Protein AF-G3HMF5-F1 (afdb_monomer_lite)

Organism: Cricetulus griseus (NCBI:txid10029)

Secondary structure (DSSP, 8-state):
------SS-TTS--TT-SSPPSS-EEEE--HHHHHHHTSTT-HHHHHHHHHS-EEEEEETTTEEEEEESSHHHHHHHHHHHHHTTT--HHHHHHHHHHHHT-

Radius of gyration: 15.13 Å; chains: 1; bounding box: 29×34×50 Å

pLDDT: mean 91.6, std 5.1, range [62.62, 97.44]

Foldseek 3Di:
DDDDDDQADPVRHNVPGDDDDPDKDKDFADLVLLCLCPPPPRCLVVLLVVLFDKDWDRDSVRMIIIDGPDPVSRVVVVVLSRCVVPDDPVRNVVVSVVSNVD

Structure (mmCIF, N/CA/C/O backbone):
data_AF-G3HMF5-F1
#
_entry.id   AF-G3HMF5-F1
#
loop_
_atom_site.group_PDB
_atom_site.id
_atom_site.type_symbol
_atom_site.label_atom_id
_atom_site.label_alt_id
_atom_site.label_comp_id
_atom_site.label_asym_id
_atom_site.label_entity_id
_atom_site.label_seq_id
_atom_site.pdbx_PDB_ins_code
_atom_site.Cartn_x
_atom_site.Cartn_y
_atom_site.Cartn_z
_atom_site.occupancy
_atom_site.B_iso_or_equiv
_atom_site.auth_seq_id
_atom_site.auth_comp_id
_atom_site.auth_asym_id
_atom_site.auth_atom_id
_atom_site.pdbx_PDB_model_num
ATOM 1 N N . MET A 1 1 ? 9.410 2.464 -30.080 1.00 86.62 1 MET A N 1
ATOM 2 C CA . MET A 1 1 ? 9.046 1.135 -29.555 1.00 86.62 1 MET A CA 1
ATOM 3 C C . MET A 1 1 ? 8.075 1.365 -28.414 1.00 86.62 1 MET A C 1
ATOM 5 O O . MET A 1 1 ? 8.388 2.185 -27.558 1.00 86.62 1 MET A O 1
ATOM 9 N N . GLU A 1 2 ? 6.894 0.755 -28.458 1.00 96.19 2 GLU A N 1
ATOM 10 C CA . GLU A 1 2 ? 5.893 0.868 -27.388 1.00 96.19 2 GLU A CA 1
ATOM 11 C C . GLU A 1 2 ? 6.236 -0.109 -26.249 1.00 96.19 2 GLU A C 1
ATOM 13 O O . GLU A 1 2 ? 6.762 -1.187 -26.531 1.00 96.19 2 GLU A O 1
ATOM 18 N N . PRO A 1 3 ? 6.030 0.262 -24.971 1.00 96.12 3 PRO A N 1
ATOM 19 C CA . PRO A 1 3 ? 6.371 -0.607 -23.852 1.00 96.12 3 PRO A CA 1
ATOM 20 C C . PRO A 1 3 ? 5.349 -1.738 -23.689 1.00 96.12 3 PRO A C 1
ATOM 22 O O . PRO A 1 3 ? 4.143 -1.501 -23.667 1.00 96.12 3 PRO A O 1
ATOM 25 N N . GLU A 1 4 ? 5.847 -2.954 -23.479 1.00 95.81 4 GLU A N 1
ATOM 26 C CA . GLU A 1 4 ? 5.051 -4.133 -23.134 1.00 95.81 4 GLU A CA 1
ATOM 27 C C . GLU A 1 4 ? 5.251 -4.486 -21.653 1.00 95.81 4 GLU A C 1
ATOM 29 O O . GLU A 1 4 ? 6.328 -4.274 -21.090 1.00 95.81 4 GLU A O 1
ATOM 34 N N . MET A 1 5 ? 4.214 -5.015 -20.999 1.00 94.50 5 MET A N 1
ATOM 35 C CA . MET A 1 5 ? 4.265 -5.442 -19.596 1.00 94.50 5 MET A CA 1
ATOM 36 C C . MET A 1 5 ? 3.737 -6.866 -19.451 1.00 94.50 5 MET A C 1
ATOM 38 O O . MET A 1 5 ? 2.816 -7.272 -20.157 1.00 94.50 5 MET A O 1
ATOM 42 N N . VAL A 1 6 ? 4.288 -7.604 -18.489 1.00 96.62 6 VAL A N 1
ATOM 43 C CA . VAL A 1 6 ? 3.887 -8.975 -18.154 1.00 96.62 6 VAL A CA 1
ATOM 44 C C . VAL A 1 6 ? 3.690 -9.117 -16.644 1.00 96.62 6 VAL A C 1
ATOM 46 O O . VAL A 1 6 ? 4.247 -8.345 -15.868 1.00 96.62 6 VAL A O 1
ATOM 49 N N . CYS A 1 7 ? 2.893 -10.102 -16.223 1.00 96.81 7 CYS A N 1
ATOM 50 C CA . CYS A 1 7 ? 2.629 -10.417 -14.809 1.00 96.81 7 CYS A CA 1
ATOM 51 C C . CYS A 1 7 ? 3.329 -11.715 -14.365 1.00 96.81 7 CYS A C 1
ATOM 53 O O . CYS A 1 7 ? 2.754 -12.516 -13.630 1.00 96.81 7 CYS A O 1
ATOM 55 N N . ILE A 1 8 ? 4.544 -11.949 -14.861 1.00 96.94 8 ILE A N 1
ATOM 56 C CA . ILE A 1 8 ? 5.390 -13.099 -14.523 1.00 96.94 8 ILE A CA 1
ATOM 57 C C . ILE A 1 8 ? 6.847 -12.648 -14.415 1.00 96.94 8 ILE A C 1
ATOM 59 O O . ILE A 1 8 ? 7.258 -11.693 -15.073 1.00 96.94 8 ILE A O 1
ATOM 63 N N . ASP A 1 9 ? 7.617 -13.322 -13.570 1.00 95.12 9 ASP A N 1
ATOM 64 C CA . ASP A 1 9 ? 9.056 -13.137 -13.457 1.00 95.12 9 ASP A CA 1
ATOM 65 C C . ASP A 1 9 ? 9.805 -13.881 -14.579 1.00 95.12 9 ASP A C 1
ATOM 67 O O . ASP A 1 9 ? 9.224 -14.617 -15.383 1.00 95.12 9 ASP A O 1
ATOM 71 N N . SER A 1 10 ? 11.127 -13.722 -14.619 1.00 95.06 10 SER A N 1
ATOM 72 C CA . SER A 1 10 ? 11.991 -14.427 -15.574 1.00 95.06 10 SER A CA 1
ATOM 73 C C . SER A 1 10 ? 12.046 -15.945 -15.360 1.00 95.06 10 SER A C 1
ATOM 75 O O . SER A 1 10 ? 12.470 -16.667 -16.260 1.00 95.06 10 SER A O 1
ATOM 77 N N . CYS A 1 11 ? 11.604 -16.444 -14.201 1.00 95.94 11 CYS A N 1
ATOM 78 C CA . CYS A 1 11 ? 11.472 -17.869 -13.907 1.00 95.94 11 CYS A CA 1
ATOM 79 C C . CYS A 1 11 ? 10.105 -18.440 -14.341 1.00 95.94 11 CYS A C 1
ATOM 81 O O . CYS A 1 11 ? 9.843 -19.622 -14.110 1.00 95.94 11 CYS A O 1
ATOM 83 N N . GLY A 1 12 ? 9.225 -17.624 -14.936 1.00 94.12 12 GLY A N 1
ATOM 84 C CA . GLY A 1 12 ? 7.881 -18.018 -15.363 1.00 94.12 12 GLY A CA 1
ATOM 85 C C . GLY A 1 12 ? 6.851 -18.105 -14.230 1.00 94.12 12 GLY A C 1
ATOM 86 O O . GLY A 1 12 ? 5.812 -18.741 -14.401 1.00 94.12 12 GLY A O 1
ATOM 87 N N . ARG A 1 13 ? 7.116 -17.503 -13.065 1.00 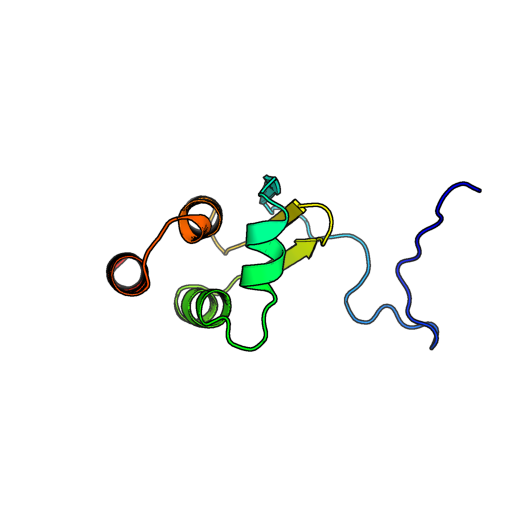96.00 13 ARG A N 1
ATOM 88 C CA . ARG A 1 13 ? 6.229 -17.483 -11.890 1.00 96.00 13 ARG A CA 1
ATOM 89 C C . ARG A 1 13 ? 5.647 -16.092 -11.664 1.00 96.00 13 ARG A C 1
ATOM 91 O O . ARG A 1 13 ? 6.311 -15.087 -11.874 1.00 96.00 13 ARG A O 1
ATOM 98 N N . ALA A 1 14 ? 4.415 -16.013 -11.164 1.00 94.00 14 ALA A N 1
ATOM 99 C CA . ALA A 1 14 ? 3.750 -14.729 -10.932 1.00 94.00 14 ALA A CA 1
ATOM 100 C C . ALA A 1 14 ? 4.356 -13.909 -9.769 1.00 94.00 14 ALA A C 1
ATOM 102 O O . ALA A 1 14 ? 4.328 -12.689 -9.822 1.00 94.00 14 ALA A O 1
ATOM 103 N N . ASN A 1 15 ? 4.901 -14.546 -8.720 1.00 93.12 15 ASN A N 1
ATOM 104 C CA . ASN A 1 15 ? 5.532 -13.895 -7.551 1.00 93.12 15 ASN A CA 1
ATOM 105 C C . ASN A 1 15 ? 4.786 -12.655 -7.004 1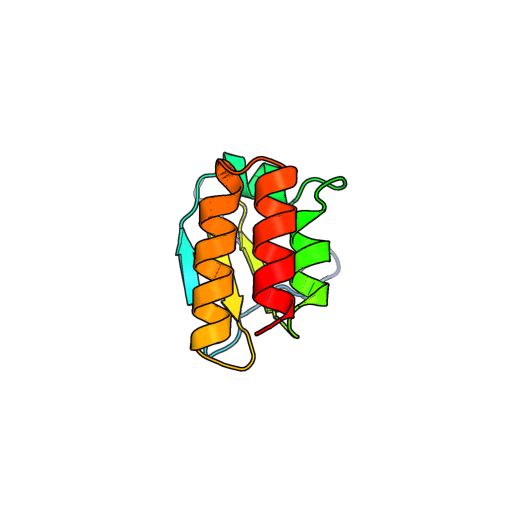.00 93.12 15 ASN A C 1
ATOM 107 O O . ASN A 1 15 ? 5.392 -11.622 -6.729 1.00 93.12 15 ASN A O 1
ATOM 111 N N . GLY A 1 16 ? 3.463 -12.749 -6.852 1.00 91.50 16 GLY A N 1
ATOM 112 C CA . GLY A 1 16 ? 2.631 -11.651 -6.342 1.00 91.50 16 GLY A CA 1
ATOM 113 C C . GLY A 1 16 ? 2.148 -10.652 -7.401 1.00 91.50 16 GLY A C 1
ATOM 114 O O . GLY A 1 16 ? 1.393 -9.743 -7.068 1.00 91.50 16 GLY A O 1
ATOM 115 N N . MET A 1 17 ? 2.525 -10.822 -8.669 1.00 95.06 17 MET A N 1
ATOM 116 C CA . MET A 1 17 ? 1.939 -10.103 -9.804 1.00 95.06 17 MET A CA 1
ATOM 117 C C . MET A 1 17 ? 0.648 -10.781 -10.277 1.00 95.06 17 MET A C 1
ATOM 119 O O . MET A 1 17 ? 0.450 -11.981 -10.089 1.00 95.06 17 MET A O 1
ATOM 123 N N . GLY A 1 18 ? -0.225 -10.016 -10.930 1.00 94.62 18 GLY A N 1
ATOM 124 C CA . GLY A 1 18 ? -1.484 -10.512 -11.476 1.00 94.62 18 GLY A CA 1
ATOM 125 C C . GLY A 1 18 ? -2.600 -9.482 -11.372 1.00 94.62 18 GLY A C 1
ATOM 126 O O . GLY A 1 18 ? -2.359 -8.282 -11.236 1.00 94.62 18 GLY A O 1
ATOM 127 N N . VAL A 1 19 ? -3.837 -9.966 -11.442 1.00 95.12 19 VAL A N 1
ATOM 128 C CA . VAL A 1 19 ? -5.022 -9.129 -11.237 1.00 95.12 19 VAL A CA 1
ATOM 129 C C . VAL A 1 19 ? -5.093 -8.730 -9.764 1.00 95.12 19 VAL A C 1
ATOM 131 O O . VAL A 1 19 ? -5.060 -9.584 -8.880 1.00 95.12 19 VAL A O 1
ATOM 134 N N . ILE A 1 20 ? -5.185 -7.426 -9.508 1.00 93.56 20 ILE A N 1
ATOM 135 C CA . ILE A 1 20 ? -5.349 -6.883 -8.157 1.00 93.56 20 ILE A CA 1
ATOM 136 C C . ILE A 1 20 ? -6.738 -7.273 -7.623 1.00 93.56 20 ILE A C 1
ATOM 138 O O . ILE A 1 20 ? -7.704 -7.337 -8.385 1.00 93.56 20 ILE A O 1
ATOM 142 N N . GLY A 1 21 ? -6.829 -7.557 -6.320 1.00 85.75 21 GLY A N 1
ATOM 143 C CA . GLY A 1 21 ? -8.047 -8.045 -5.672 1.00 85.75 21 GLY A CA 1
ATOM 144 C C . GLY A 1 21 ? -9.271 -7.129 -5.823 1.00 85.75 21 GLY A C 1
ATOM 145 O O . GLY A 1 21 ? -9.170 -5.937 -6.111 1.00 85.75 21 GLY A O 1
ATOM 146 N N . GLN A 1 22 ? -10.452 -7.706 -5.590 1.00 88.19 22 GLN A N 1
ATOM 147 C CA . GLN A 1 22 ? -11.728 -6.980 -5.564 1.00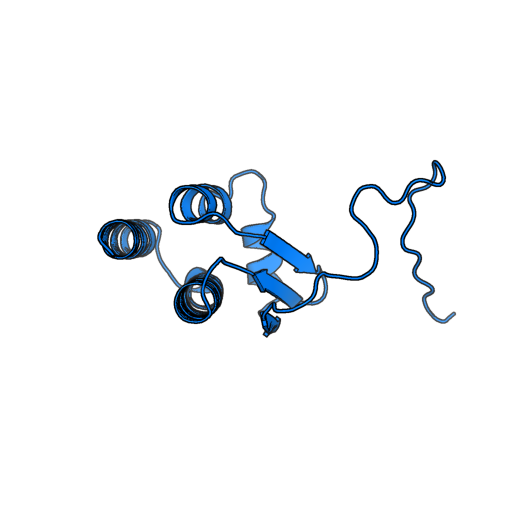 88.19 22 GLN A CA 1
ATOM 148 C C . GLN A 1 22 ? -11.872 -6.160 -4.269 1.00 88.19 22 GLN A C 1
ATOM 150 O O . GLN A 1 22 ? -11.232 -6.469 -3.259 1.00 88.19 22 GLN A O 1
ATOM 155 N N . ASP A 1 23 ? -12.739 -5.145 -4.290 1.00 88.88 23 ASP A N 1
ATOM 156 C CA . ASP A 1 23 ? -13.136 -4.340 -3.121 1.00 88.88 23 ASP A CA 1
ATOM 157 C C . ASP A 1 23 ? -11.997 -3.585 -2.413 1.00 88.88 23 ASP A C 1
ATOM 159 O O . ASP A 1 23 ? -11.943 -3.524 -1.185 1.00 88.88 23 ASP A O 1
ATOM 163 N N . GLY A 1 24 ? -11.077 -3.000 -3.183 1.00 93.31 24 GLY A N 1
ATOM 164 C CA . GLY A 1 24 ? -10.072 -2.065 -2.668 1.00 93.31 24 GLY A CA 1
ATOM 165 C C . GLY A 1 24 ? -10.189 -0.674 -3.286 1.00 93.31 24 GLY A C 1
ATOM 166 O O . GLY A 1 24 ? -10.897 -0.460 -4.271 1.00 93.31 24 GLY A O 1
ATOM 167 N N . LEU A 1 25 ? -9.471 0.279 -2.705 1.00 97.00 25 LEU A N 1
ATOM 168 C CA . LEU A 1 25 ? -9.428 1.668 -3.141 1.00 97.00 25 LEU A CA 1
ATOM 169 C C . LEU A 1 25 ? -8.123 1.941 -3.888 1.00 97.00 25 LEU A C 1
ATOM 171 O O . LEU A 1 25 ? -7.041 1.795 -3.324 1.00 97.00 25 LEU A O 1
ATOM 175 N N . LEU A 1 26 ? -8.231 2.369 -5.147 1.00 97.06 26 LEU A N 1
ATOM 176 C CA . LEU A 1 26 ? -7.106 2.831 -5.960 1.00 97.06 26 LEU A CA 1
ATOM 177 C C . LEU A 1 26 ? -7.081 4.363 -5.984 1.00 97.06 26 LEU A C 1
ATOM 179 O O . LEU A 1 26 ? -8.050 4.985 -6.416 1.00 97.06 26 LEU A O 1
ATOM 183 N N . PHE A 1 27 ? -5.966 4.971 -5.589 1.00 96.88 27 PHE A N 1
ATOM 184 C CA . PHE A 1 27 ? -5.790 6.425 -5.612 1.00 96.88 27 PHE A CA 1
ATOM 185 C C . PHE A 1 27 ? -4.402 6.823 -6.121 1.00 96.88 27 PHE A C 1
ATOM 187 O O . PHE A 1 27 ? -3.490 5.998 -6.243 1.00 96.88 27 PHE A O 1
ATOM 194 N N . LYS A 1 28 ? -4.267 8.098 -6.499 1.00 96.94 28 LYS A N 1
ATOM 195 C CA . LYS A 1 28 ? -3.036 8.665 -7.053 1.00 96.94 28 LYS A CA 1
ATOM 196 C C . LYS A 1 28 ? -2.295 9.453 -5.980 1.00 96.94 28 LYS A C 1
ATOM 198 O O . LYS A 1 28 ? -2.911 10.203 -5.239 1.00 96.94 28 LYS A O 1
ATOM 203 N N . VAL A 1 29 ? -0.975 9.337 -5.981 1.00 96.25 29 VAL A N 1
ATOM 204 C CA . VAL A 1 29 ? -0.057 10.100 -5.132 1.00 96.25 29 VAL A CA 1
ATOM 205 C C . VAL A 1 29 ? 1.108 10.650 -5.954 1.00 96.25 29 VAL A C 1
ATOM 207 O O . VAL A 1 29 ? 1.261 10.343 -7.144 1.00 96.25 29 VAL A O 1
ATOM 210 N N . THR A 1 30 ? 1.960 11.461 -5.331 1.00 96.00 30 THR A N 1
ATOM 211 C CA . THR A 1 30 ? 3.207 11.905 -5.955 1.00 96.00 30 THR A CA 1
ATOM 212 C C . THR A 1 30 ? 4.202 10.746 -6.088 1.00 96.00 30 THR A C 1
ATOM 214 O O . THR A 1 30 ? 4.240 9.806 -5.290 1.00 96.00 30 THR A O 1
ATOM 217 N N . LEU A 1 31 ? 5.067 10.811 -7.106 1.00 96.31 31 LEU A N 1
ATOM 218 C CA . LEU A 1 31 ? 6.134 9.817 -7.281 1.00 96.31 31 LEU A CA 1
ATOM 219 C C . LEU A 1 31 ? 7.170 9.884 -6.148 1.00 96.31 31 LEU A C 1
ATOM 221 O O . LEU A 1 31 ? 7.786 8.871 -5.817 1.00 96.31 31 LEU A O 1
ATOM 225 N N . GLY A 1 32 ? 7.359 11.069 -5.557 1.00 94.81 32 GLY A N 1
ATOM 226 C CA . GLY A 1 32 ? 8.236 11.274 -4.404 1.00 94.81 32 GLY A CA 1
ATOM 227 C C . GLY A 1 32 ? 7.746 10.507 -3.181 1.00 94.81 32 GLY A C 1
ATOM 228 O O . GLY A 1 32 ? 8.533 9.797 -2.554 1.00 94.81 32 GLY A O 1
ATOM 229 N N . LEU A 1 33 ? 6.439 10.561 -2.905 1.00 94.25 33 LEU A N 1
ATOM 230 C CA . LEU A 1 33 ? 5.832 9.803 -1.817 1.00 94.25 33 LEU A CA 1
ATOM 231 C C . LEU A 1 33 ? 6.006 8.289 -2.006 1.00 94.25 33 LEU A C 1
ATOM 233 O O . LEU A 1 33 ? 6.402 7.615 -1.062 1.00 94.25 33 LEU A O 1
ATOM 237 N N . ILE A 1 34 ? 5.813 7.746 -3.213 1.00 96.19 34 ILE A N 1
ATOM 238 C CA . ILE A 1 34 ? 6.016 6.301 -3.448 1.00 96.19 34 ILE A CA 1
ATOM 239 C C . ILE A 1 34 ? 7.458 5.877 -3.192 1.00 96.19 34 ILE A C 1
ATOM 241 O O . ILE A 1 34 ? 7.691 4.875 -2.521 1.00 96.19 34 ILE A O 1
ATOM 245 N N . ARG A 1 35 ? 8.434 6.652 -3.677 1.00 94.56 35 ARG A N 1
ATOM 246 C CA . ARG A 1 35 ? 9.853 6.365 -3.421 1.00 94.56 35 ARG A CA 1
ATOM 247 C C . ARG A 1 35 ? 10.176 6.406 -1.929 1.00 94.56 35 ARG A C 1
ATOM 249 O O . ARG A 1 35 ? 10.921 5.556 -1.461 1.00 94.56 35 ARG A O 1
ATOM 256 N N . LYS A 1 36 ? 9.590 7.354 -1.189 1.00 92.19 36 LYS A N 1
ATOM 257 C CA . LYS A 1 36 ? 9.713 7.450 0.273 1.00 92.19 36 LYS A CA 1
ATOM 258 C C . LYS A 1 36 ? 9.070 6.251 0.976 1.00 92.19 36 LYS A C 1
ATOM 260 O O . LYS A 1 36 ? 9.646 5.737 1.922 1.00 92.19 36 LYS A O 1
ATOM 265 N N . LEU A 1 37 ? 7.898 5.796 0.529 1.00 93.19 37 LEU A N 1
ATOM 266 C CA . LEU A 1 37 ? 7.179 4.654 1.114 1.00 93.19 37 LEU A CA 1
ATOM 267 C C . LEU A 1 37 ? 7.878 3.312 0.863 1.00 93.19 37 LEU A C 1
ATOM 269 O O . LEU A 1 37 ? 7.842 2.444 1.726 1.00 93.19 37 LEU A O 1
ATOM 273 N N . LEU A 1 38 ? 8.516 3.154 -0.298 1.00 93.75 38 LEU A N 1
ATOM 274 C CA . LEU A 1 38 ? 9.262 1.950 -0.675 1.00 93.75 38 LEU A CA 1
ATOM 275 C C . LEU A 1 38 ? 10.733 1.973 -0.231 1.00 93.75 38 LEU A C 1
ATOM 277 O O . LEU A 1 38 ? 11.469 1.029 -0.519 1.00 93.75 38 LEU A O 1
ATOM 281 N N . ALA A 1 39 ? 11.176 3.037 0.443 1.00 92.56 39 ALA A N 1
ATOM 282 C CA . ALA A 1 39 ? 12.520 3.095 0.995 1.00 92.56 39 ALA A CA 1
ATOM 283 C C . ALA A 1 39 ? 12.675 2.045 2.118 1.00 92.56 39 ALA A C 1
ATOM 285 O O . ALA A 1 39 ? 11.748 1.855 2.909 1.00 92.56 39 ALA A O 1
ATOM 286 N N . PRO A 1 40 ? 13.818 1.343 2.205 1.00 90.25 40 PRO A N 1
ATOM 287 C CA . PRO A 1 40 ? 14.006 0.243 3.156 1.00 90.25 40 PRO A CA 1
ATOM 288 C C . PRO A 1 40 ? 13.969 0.691 4.627 1.00 90.25 40 PRO A C 1
ATOM 290 O O . PRO A 1 40 ? 13.655 -0.106 5.505 1.00 90.25 40 PRO A O 1
ATOM 293 N N . ASP A 1 41 ? 14.271 1.959 4.890 1.00 87.25 41 ASP A N 1
ATOM 294 C CA . ASP A 1 41 ? 14.227 2.627 6.192 1.00 87.25 41 ASP A CA 1
ATOM 295 C C . ASP A 1 41 ? 12.860 3.269 6.498 1.00 87.25 41 ASP A C 1
ATOM 297 O O . ASP A 1 41 ? 12.688 3.928 7.524 1.00 87.25 41 ASP A O 1
ATOM 301 N N . CYS A 1 42 ? 11.863 3.091 5.627 1.00 87.38 42 CYS A N 1
ATOM 302 C CA . CYS A 1 42 ? 10.548 3.681 5.821 1.00 87.38 42 CYS A CA 1
ATOM 303 C C . CYS A 1 42 ? 9.720 2.919 6.862 1.00 87.38 42 CYS A C 1
ATOM 305 O O . CYS A 1 42 ? 9.205 1.826 6.622 1.00 87.38 42 CYS A O 1
ATOM 307 N N . GLU A 1 43 ? 9.509 3.552 8.013 1.00 88.69 43 GLU A N 1
ATOM 308 C CA . GLU A 1 43 ? 8.721 2.983 9.113 1.00 88.69 43 GLU A CA 1
ATOM 309 C C . GLU A 1 43 ? 7.200 3.027 8.860 1.00 88.69 43 GLU A C 1
ATOM 311 O O . GLU A 1 43 ? 6.451 2.291 9.495 1.00 88.69 43 GLU A O 1
ATOM 316 N N . ILE A 1 44 ? 6.725 3.834 7.899 1.00 88.81 44 ILE A N 1
AT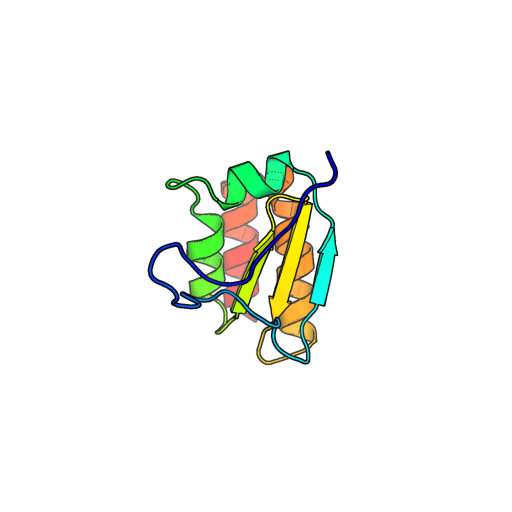OM 317 C CA . ILE A 1 44 ? 5.287 4.112 7.683 1.00 88.81 44 ILE A CA 1
ATOM 318 C C . ILE A 1 44 ? 4.494 2.831 7.435 1.00 88.81 44 ILE A C 1
ATOM 320 O O . ILE A 1 44 ? 3.460 2.598 8.056 1.00 88.81 44 ILE A O 1
ATOM 324 N N . VAL A 1 45 ? 4.972 1.993 6.513 1.00 87.00 45 VAL A N 1
ATOM 325 C CA . VAL A 1 45 ? 4.273 0.760 6.125 1.00 87.00 45 VAL A CA 1
ATOM 326 C C . VAL A 1 45 ? 4.259 -0.237 7.285 1.00 87.00 45 VAL A C 1
ATOM 328 O O . VAL A 1 45 ? 3.263 -0.927 7.499 1.00 87.00 45 VAL A O 1
ATOM 331 N N . GLN A 1 46 ? 5.333 -0.269 8.079 1.00 87.31 46 GLN A N 1
ATOM 332 C CA . GLN A 1 46 ? 5.432 -1.128 9.257 1.00 87.31 46 GLN A CA 1
ATOM 333 C C . GLN A 1 46 ? 4.497 -0.669 10.382 1.00 87.31 46 GLN A C 1
ATOM 335 O O . GLN A 1 46 ? 3.900 -1.504 11.057 1.00 87.31 46 GLN A O 1
ATOM 340 N N . GLU A 1 47 ? 4.358 0.641 10.594 1.00 87.94 47 GLU A N 1
ATOM 341 C CA . GLU A 1 47 ? 3.419 1.215 11.565 1.00 87.94 47 GLU A CA 1
ATOM 342 C C . GLU A 1 47 ? 1.964 0.952 11.155 1.00 87.94 47 GLU A C 1
ATOM 344 O O . GLU A 1 47 ? 1.176 0.484 11.975 1.00 87.94 47 GLU A O 1
ATOM 349 N N . LEU A 1 48 ? 1.626 1.143 9.875 1.00 87.38 48 LEU A N 1
ATOM 350 C CA . LEU A 1 48 ? 0.295 0.841 9.336 1.00 87.38 48 LEU A CA 1
ATOM 351 C C . LEU A 1 48 ? -0.080 -0.636 9.509 1.00 87.38 48 LEU A C 1
ATOM 353 O O . LEU A 1 48 ? -1.203 -0.943 9.910 1.00 87.38 48 LEU A O 1
ATOM 357 N N . GLY A 1 49 ? 0.867 -1.546 9.262 1.00 86.94 49 GLY A N 1
ATOM 358 C CA . GLY A 1 49 ? 0.655 -2.987 9.419 1.00 86.94 49 GLY A CA 1
ATOM 359 C C . GLY A 1 49 ? 0.384 -3.434 10.861 1.00 86.94 49 GLY A C 1
ATOM 360 O O . GLY A 1 49 ? -0.131 -4.531 11.065 1.00 86.94 49 GLY A O 1
ATOM 361 N N . LYS A 1 50 ? 0.695 -2.601 11.866 1.00 88.56 50 LYS A N 1
ATOM 362 C CA . LYS A 1 50 ? 0.377 -2.873 13.280 1.00 88.56 50 LYS A CA 1
ATOM 363 C C . LYS A 1 50 ? -1.046 -2.465 13.662 1.00 88.56 50 LYS A C 1
ATOM 365 O O . LYS A 1 50 ? -1.551 -2.973 14.657 1.00 88.56 50 LYS A O 1
ATOM 370 N N . LEU A 1 51 ? -1.672 -1.553 12.913 1.00 85.56 51 LEU A N 1
ATOM 371 C CA . LEU A 1 51 ? -3.002 -1.030 13.234 1.00 85.56 51 LEU A CA 1
ATOM 372 C C . LEU A 1 51 ? -4.111 -1.994 12.823 1.00 85.56 51 LEU A C 1
ATOM 374 O O . LEU A 1 51 ? -4.923 -2.409 13.646 1.00 85.56 51 LEU A O 1
ATOM 378 N N . TYR A 1 52 ? -4.142 -2.356 11.542 1.00 82.88 52 TYR A N 1
ATOM 379 C CA . TYR A 1 52 ? -5.206 -3.171 10.972 1.00 82.88 52 TYR A CA 1
ATOM 380 C C . TYR A 1 52 ? -4.623 -4.222 10.027 1.00 82.88 52 TYR A C 1
ATOM 382 O O . TYR A 1 52 ? -3.665 -3.928 9.312 1.00 82.88 52 TYR A O 1
ATOM 390 N N . PRO A 1 53 ? -5.228 -5.420 9.941 1.00 89.81 53 PRO A N 1
ATOM 391 C CA . PRO A 1 53 ? -4.989 -6.318 8.820 1.00 89.81 53 PRO A CA 1
ATOM 392 C C . PRO A 1 53 ? -5.361 -5.608 7.514 1.00 89.81 53 PRO A C 1
ATOM 394 O O . PRO A 1 53 ? -6.498 -5.150 7.352 1.00 89.81 53 PRO A O 1
ATOM 397 N N . LEU A 1 54 ? -4.398 -5.497 6.604 1.00 91.56 54 LEU A N 1
ATOM 398 C CA . LEU A 1 54 ? -4.533 -4.739 5.368 1.00 91.56 54 LEU A CA 1
ATOM 399 C C . LEU A 1 54 ? -3.751 -5.384 4.224 1.00 91.56 54 LEU A C 1
ATOM 401 O O . LEU A 1 54 ? -2.785 -6.116 4.437 1.00 91.56 54 LEU A O 1
ATOM 405 N N . GLU A 1 55 ? -4.163 -5.062 3.006 1.00 93.50 55 GLU A N 1
ATOM 406 C CA . GLU A 1 55 ? -3.448 -5.357 1.771 1.00 93.50 55 GLU A CA 1
ATOM 407 C C . GLU A 1 55 ? -3.136 -4.030 1.077 1.00 93.50 55 GLU A C 1
ATOM 409 O O . GLU A 1 55 ? -4.004 -3.160 0.959 1.00 93.50 55 GLU A O 1
ATOM 414 N N . ILE A 1 56 ? -1.890 -3.848 0.639 1.00 94.12 56 ILE A N 1
ATOM 415 C CA . ILE A 1 56 ? -1.445 -2.631 -0.047 1.00 94.12 56 ILE A CA 1
ATOM 416 C C . ILE A 1 56 ? -0.581 -3.025 -1.243 1.00 94.12 56 ILE A C 1
ATOM 418 O O . ILE A 1 56 ? 0.307 -3.868 -1.128 1.00 94.12 56 ILE A O 1
ATOM 422 N N . VAL A 1 57 ? -0.811 -2.372 -2.380 1.00 95.94 57 VAL A N 1
ATOM 423 C CA . VAL A 1 57 ? 0.020 -2.473 -3.582 1.00 95.94 57 VAL A CA 1
ATOM 424 C C . VAL A 1 57 ? 0.514 -1.080 -3.953 1.00 95.94 57 VAL A C 1
ATOM 426 O O . VAL A 1 57 ? -0.280 -0.170 -4.200 1.00 95.94 57 VAL A O 1
ATOM 429 N N . PHE A 1 58 ? 1.834 -0.922 -4.025 1.00 96.25 58 PHE A N 1
ATOM 430 C CA . PHE A 1 58 ? 2.485 0.310 -4.462 1.00 96.25 58 PHE A CA 1
ATOM 431 C C . PHE A 1 58 ? 2.917 0.184 -5.926 1.00 96.25 58 PHE A C 1
ATOM 433 O O . PHE A 1 58 ? 3.782 -0.620 -6.265 1.00 96.25 58 PHE A O 1
ATOM 440 N N . GLY A 1 59 ? 2.339 0.998 -6.805 1.00 96.81 59 GLY A N 1
ATOM 441 C CA . GLY A 1 59 ? 2.757 1.106 -8.198 1.00 96.81 59 GLY A CA 1
ATOM 442 C C . GLY A 1 59 ? 3.739 2.255 -8.388 1.00 96.81 59 GLY A C 1
ATOM 443 O O . GLY A 1 59 ? 3.401 3.406 -8.133 1.00 96.81 59 GLY A O 1
ATOM 444 N N . MET A 1 60 ? 4.926 1.987 -8.941 1.00 96.94 60 MET A N 1
ATOM 445 C CA . MET A 1 60 ? 5.947 3.014 -9.239 1.00 96.94 60 MET A CA 1
ATOM 446 C C . MET A 1 60 ? 5.465 4.150 -10.168 1.00 96.94 60 MET A C 1
ATOM 448 O O . MET A 1 60 ? 6.149 5.157 -10.330 1.00 96.94 60 MET A O 1
ATOM 452 N N . ASN A 1 61 ? 4.276 4.009 -10.755 1.00 96.38 61 ASN A N 1
ATOM 453 C CA . ASN A 1 61 ? 3.573 5.001 -11.565 1.00 96.38 61 ASN A CA 1
ATOM 454 C C . ASN A 1 61 ? 2.752 6.028 -10.756 1.00 96.38 61 ASN A C 1
ATOM 456 O O . ASN A 1 61 ? 1.984 6.784 -11.353 1.00 96.38 61 ASN A O 1
ATOM 460 N N . GLY A 1 62 ? 2.869 6.065 -9.427 1.00 96.69 62 GLY A N 1
ATOM 461 C CA . GLY A 1 62 ? 2.113 7.018 -8.605 1.00 96.69 62 GLY A CA 1
ATOM 462 C C . GLY A 1 62 ? 0.730 6.515 -8.202 1.00 96.69 62 GLY A C 1
ATOM 463 O O . GLY A 1 62 ? -0.104 7.325 -7.812 1.00 96.69 62 GLY A O 1
ATOM 464 N N . ARG A 1 63 ? 0.446 5.214 -8.336 1.00 97.19 63 ARG A N 1
ATOM 465 C CA . ARG A 1 63 ? -0.843 4.625 -7.951 1.00 97.19 63 ARG A CA 1
ATOM 466 C C . ARG A 1 63 ? -0.666 3.698 -6.762 1.00 97.19 63 ARG A C 1
ATOM 468 O O . ARG A 1 63 ? 0.217 2.845 -6.779 1.00 97.19 63 ARG A O 1
ATOM 475 N N . ILE A 1 64 ? -1.526 3.847 -5.765 1.00 96.88 64 ILE A N 1
ATOM 476 C CA . ILE A 1 64 ? -1.580 2.964 -4.603 1.00 96.88 64 ILE A CA 1
ATOM 477 C C . ILE A 1 64 ? -2.958 2.320 -4.572 1.00 96.88 64 ILE A C 1
ATOM 479 O O . ILE A 1 64 ? -3.968 3.009 -4.709 1.00 96.88 64 ILE A O 1
ATOM 483 N N . TRP A 1 65 ? -2.986 1.002 -4.411 1.00 97.44 65 TRP A N 1
ATOM 484 C CA . TRP A 1 65 ? -4.202 0.257 -4.112 1.00 97.44 65 TRP A CA 1
ATOM 485 C C . TRP A 1 65 ? -4.155 -0.212 -2.664 1.00 97.44 65 TRP A C 1
ATOM 487 O O . TRP A 1 65 ? -3.131 -0.739 -2.231 1.00 97.44 65 TRP A O 1
ATOM 497 N N . VAL A 1 66 ? -5.240 -0.012 -1.922 1.00 95.94 66 VAL A N 1
ATOM 498 C CA . VAL A 1 66 ? -5.348 -0.406 -0.513 1.00 95.94 66 VAL A CA 1
ATOM 499 C C . VAL A 1 66 ? -6.663 -1.114 -0.241 1.00 95.94 66 VAL A C 1
ATOM 501 O O . VAL A 1 66 ? -7.702 -0.757 -0.798 1.00 95.94 66 VAL A O 1
ATOM 504 N N . LYS A 1 67 ? -6.633 -2.085 0.665 1.00 95.06 67 LYS A N 1
ATOM 505 C CA . LYS A 1 67 ? -7.818 -2.788 1.146 1.00 95.06 67 LYS A CA 1
ATOM 506 C C . LYS A 1 67 ? -7.663 -3.113 2.625 1.00 95.06 67 LYS A C 1
ATOM 508 O O . LYS A 1 67 ? -6.649 -3.662 3.043 1.00 95.06 67 LYS A O 1
ATOM 513 N N . ALA A 1 68 ? -8.687 -2.794 3.406 1.00 93.69 68 ALA A N 1
ATOM 514 C CA . ALA A 1 68 ? -8.819 -3.215 4.796 1.00 93.69 68 ALA A CA 1
ATOM 515 C C . ALA A 1 68 ? -10.155 -3.937 5.008 1.00 93.69 68 ALA A C 1
ATOM 517 O O . ALA A 1 68 ? -10.963 -4.073 4.089 1.00 93.69 68 ALA A O 1
ATOM 518 N N . LYS A 1 69 ? -10.404 -4.395 6.239 1.00 92.75 69 LYS A N 1
ATOM 519 C CA . LYS A 1 69 ? -11.626 -5.135 6.586 1.00 92.75 69 LYS A CA 1
ATOM 520 C C . LYS A 1 69 ? -12.900 -4.308 6.391 1.00 92.75 69 LYS A C 1
ATOM 522 O O . LYS A 1 69 ? -13.933 -4.864 6.032 1.00 92.75 69 LYS A O 1
ATOM 527 N N . THR A 1 70 ? -12.846 -3.002 6.656 1.00 93.12 70 THR A N 1
AT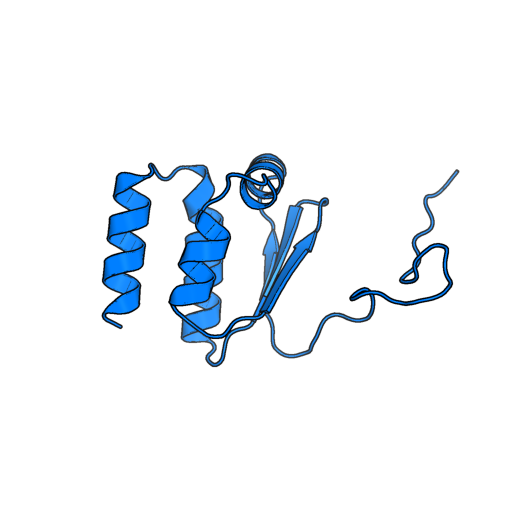OM 528 C CA . THR A 1 70 ? -13.995 -2.099 6.500 1.00 93.12 70 THR A CA 1
ATOM 529 C C . THR A 1 70 ? -13.681 -0.951 5.546 1.00 93.12 70 THR A C 1
ATOM 531 O O . THR A 1 70 ? -12.528 -0.541 5.380 1.00 93.12 70 THR A O 1
ATOM 534 N N . ILE A 1 71 ? -14.730 -0.387 4.939 1.00 94.06 71 ILE A N 1
ATOM 535 C CA . ILE A 1 71 ? -14.613 0.804 4.085 1.00 94.06 71 ILE A CA 1
ATOM 536 C C . ILE A 1 71 ? -14.020 1.968 4.885 1.00 94.06 71 ILE A C 1
ATOM 538 O O . ILE A 1 71 ? -13.124 2.649 4.400 1.00 94.06 71 ILE A O 1
ATOM 542 N N . GLN A 1 72 ? -14.452 2.155 6.136 1.00 92.62 72 GLN A N 1
ATOM 543 C CA . GLN A 1 72 ? -13.931 3.208 7.008 1.00 92.62 72 GLN A CA 1
ATOM 544 C C . GLN A 1 72 ? -12.419 3.072 7.230 1.00 92.62 72 GLN A C 1
ATOM 546 O O . GLN A 1 72 ? -11.695 4.048 7.059 1.00 92.62 72 GLN A O 1
ATOM 551 N N . GLN A 1 73 ? -11.928 1.868 7.543 1.00 92.12 73 GLN A N 1
ATOM 552 C CA . GLN A 1 73 ? -10.490 1.621 7.688 1.00 92.12 73 GLN A CA 1
ATOM 553 C C . GLN A 1 73 ? -9.744 1.874 6.375 1.00 92.12 73 GLN A C 1
ATOM 555 O O . GLN A 1 73 ? -8.699 2.517 6.374 1.00 92.12 73 GLN A O 1
ATOM 560 N N . THR A 1 74 ? -10.306 1.436 5.247 1.00 94.12 74 THR A N 1
ATOM 561 C CA . THR A 1 74 ? -9.716 1.644 3.915 1.00 94.12 74 THR A CA 1
ATOM 562 C C . THR A 1 74 ? -9.573 3.137 3.590 1.00 94.12 74 THR A C 1
ATOM 564 O O . THR A 1 74 ? -8.528 3.568 3.105 1.00 94.12 74 THR A O 1
ATOM 567 N N . LEU A 1 75 ? -10.587 3.946 3.919 1.00 94.06 75 LEU A N 1
ATOM 568 C CA . LEU A 1 75 ? -10.559 5.401 3.741 1.00 94.06 75 LEU A CA 1
ATOM 569 C C . LEU A 1 75 ? -9.545 6.082 4.665 1.00 94.06 75 LEU A C 1
ATOM 571 O O . LEU A 1 75 ? -8.807 6.960 4.221 1.00 94.06 75 LEU A O 1
ATOM 575 N N . ILE A 1 76 ? -9.477 5.667 5.934 1.00 92.19 76 ILE A N 1
ATOM 576 C CA . ILE A 1 76 ? -8.478 6.173 6.884 1.00 92.19 76 ILE A CA 1
ATOM 577 C C . ILE A 1 76 ? -7.066 5.904 6.353 1.00 92.19 76 ILE A C 1
ATOM 579 O O . ILE A 1 76 ? -6.252 6.823 6.306 1.00 92.19 76 ILE A O 1
ATOM 583 N N . LEU A 1 77 ? -6.786 4.677 5.904 1.00 91.94 77 LEU A N 1
ATOM 584 C CA . LEU A 1 77 ? -5.479 4.298 5.364 1.00 91.94 77 LEU A CA 1
ATOM 585 C C . LEU A 1 77 ? -5.091 5.144 4.148 1.00 91.94 77 LEU A C 1
ATOM 587 O O . LEU A 1 77 ? -3.966 5.639 4.092 1.00 91.94 77 LEU A O 1
ATOM 591 N N . ALA A 1 78 ? -6.009 5.339 3.198 1.00 94.19 78 ALA A N 1
ATOM 592 C CA . ALA A 1 78 ? -5.742 6.143 2.007 1.00 94.19 78 ALA A CA 1
ATOM 593 C C . ALA A 1 78 ? -5.403 7.600 2.360 1.00 94.19 78 ALA A C 1
ATOM 595 O O . ALA A 1 78 ? -4.377 8.117 1.917 1.00 94.19 78 ALA A O 1
ATOM 596 N N . ASN A 1 79 ? -6.199 8.220 3.235 1.00 92.88 79 ASN A N 1
ATOM 597 C CA . ASN A 1 79 ? -5.978 9.600 3.671 1.00 92.88 79 ASN A CA 1
ATOM 598 C C . ASN A 1 79 ? -4.658 9.762 4.440 1.00 92.88 79 ASN A C 1
ATOM 600 O O . ASN A 1 79 ? -3.933 10.736 4.244 1.00 92.88 79 ASN A O 1
ATOM 604 N N . VAL A 1 80 ? -4.324 8.805 5.312 1.00 91.75 80 VAL A N 1
ATOM 605 C CA . VAL A 1 80 ? -3.062 8.827 6.068 1.00 91.75 80 VAL A CA 1
ATOM 606 C C . VAL A 1 80 ? -1.865 8.673 5.135 1.00 91.75 80 VAL A C 1
ATOM 608 O O . VAL A 1 80 ? -0.879 9.393 5.290 1.00 91.75 80 VAL A O 1
ATOM 611 N N . LEU A 1 81 ? -1.942 7.767 4.155 1.00 92.69 81 LEU A N 1
ATOM 612 C CA . LEU A 1 81 ? -0.877 7.565 3.171 1.00 92.69 81 LEU A CA 1
ATOM 613 C C . LEU A 1 81 ? -0.621 8.825 2.344 1.00 92.69 81 LEU A C 1
ATOM 615 O O . LEU A 1 81 ? 0.537 9.189 2.161 1.00 92.69 81 LEU A O 1
ATOM 619 N N . GLU A 1 82 ? -1.672 9.509 1.895 1.00 91.88 82 GLU A N 1
ATOM 620 C CA . GLU A 1 82 ? -1.546 10.774 1.167 1.00 91.88 82 GLU A CA 1
ATOM 621 C C . GLU A 1 82 ? -0.938 11.881 2.047 1.00 91.88 82 GLU A C 1
ATOM 623 O O . GLU A 1 82 ? -0.006 12.572 1.635 1.00 91.88 82 GLU A O 1
ATOM 628 N N . ALA A 1 83 ? -1.373 11.994 3.307 1.00 90.06 83 ALA A N 1
ATOM 629 C CA . ALA A 1 83 ? -0.857 12.998 4.238 1.00 90.06 83 ALA A CA 1
ATOM 630 C C . ALA A 1 83 ? 0.618 12.772 4.629 1.00 90.06 83 ALA A C 1
ATOM 632 O O . ALA A 1 83 ? 1.345 13.729 4.911 1.00 90.06 83 ALA A O 1
ATOM 633 N N . CYS A 1 84 ? 1.099 11.523 4.611 1.00 87.88 84 CYS A N 1
ATOM 634 C CA . CYS A 1 84 ? 2.462 11.151 5.009 1.00 87.88 84 CYS A CA 1
ATOM 635 C C . CYS A 1 84 ? 3.584 11.834 4.202 1.00 87.88 84 CYS A C 1
ATOM 637 O O . CYS A 1 84 ? 4.751 11.819 4.629 1.00 87.88 84 CYS A O 1
ATOM 639 N N . GLU A 1 85 ? 3.266 12.433 3.054 1.00 85.44 85 GLU A N 1
ATOM 640 C CA . GLU A 1 85 ? 4.214 13.226 2.274 1.00 85.44 85 GLU A CA 1
ATOM 641 C C . GLU A 1 85 ? 4.748 14.417 3.079 1.00 85.44 85 GLU A C 1
ATOM 643 O O . GLU A 1 85 ? 5.965 14.610 3.148 1.00 85.44 85 GLU A O 1
ATOM 648 N N . HIS A 1 86 ? 3.856 15.135 3.767 1.00 85.81 86 HIS A N 1
ATOM 649 C CA . HIS A 1 86 ? 4.153 16.403 4.442 1.00 85.81 86 HIS A CA 1
ATOM 650 C C . HIS A 1 86 ? 4.201 16.308 5.971 1.00 85.81 86 HIS A C 1
ATOM 652 O O . HIS A 1 86 ? 4.485 17.299 6.641 1.00 85.81 86 HIS A O 1
ATOM 658 N N . MET A 1 87 ? 3.939 15.132 6.539 1.00 87.00 87 MET A N 1
ATOM 659 C CA . MET A 1 87 ? 3.961 14.934 7.987 1.00 87.00 87 MET A CA 1
ATOM 660 C C . MET A 1 87 ? 5.371 14.724 8.535 1.00 87.00 87 MET A C 1
ATOM 662 O O . MET A 1 87 ? 6.165 13.948 7.986 1.00 87.00 87 MET A O 1
ATOM 666 N N . THR A 1 88 ? 5.641 15.351 9.681 1.00 87.38 88 THR A N 1
ATOM 667 C CA . THR A 1 88 ? 6.826 15.055 10.491 1.00 87.38 88 THR A CA 1
ATOM 668 C C . THR A 1 88 ? 6.669 13.720 11.221 1.00 87.38 88 THR A C 1
ATOM 670 O O . THR A 1 88 ? 5.562 13.197 11.384 1.00 87.38 88 THR A O 1
ATOM 673 N N . THR A 1 89 ? 7.785 13.157 11.684 1.00 85.06 89 THR A N 1
ATOM 674 C CA . THR A 1 89 ? 7.799 11.894 12.437 1.00 85.06 89 THR A CA 1
ATOM 675 C C . THR A 1 89 ? 6.935 11.962 13.699 1.00 85.06 89 THR A C 1
ATOM 677 O O . THR A 1 89 ? 6.202 11.020 13.987 1.00 85.06 89 THR A O 1
ATOM 680 N N . ASP A 1 90 ? 6.949 13.087 14.419 1.00 87.38 90 ASP A N 1
ATOM 681 C CA . ASP A 1 90 ? 6.173 13.242 15.655 1.00 87.38 90 ASP A CA 1
ATOM 682 C C . ASP A 1 90 ? 4.668 13.323 15.385 1.00 87.38 90 ASP A C 1
ATOM 684 O O . ASP A 1 90 ? 3.878 12.644 16.042 1.00 87.38 90 ASP A O 1
ATOM 688 N N . GLN A 1 91 ? 4.264 14.088 14.361 1.00 88.75 91 GLN A N 1
ATOM 689 C CA . GLN A 1 91 ? 2.861 14.160 13.941 1.00 88.75 91 GLN A CA 1
ATOM 690 C C . GLN A 1 91 ? 2.345 12.786 13.513 1.00 88.75 91 GLN A C 1
ATOM 692 O O . GLN A 1 91 ? 1.224 12.406 13.848 1.00 88.75 91 GLN A O 1
ATOM 697 N N . ARG A 1 92 ? 3.171 12.022 12.794 1.00 88.00 92 ARG A N 1
ATOM 698 C CA . ARG A 1 92 ? 2.836 10.669 12.353 1.00 88.00 92 ARG A CA 1
ATOM 699 C C . ARG A 1 92 ? 2.597 9.735 13.538 1.00 88.00 92 ARG A C 1
ATOM 701 O O . ARG A 1 92 ? 1.548 9.100 13.592 1.00 88.00 92 ARG A O 1
ATOM 708 N N . LYS A 1 93 ? 3.514 9.710 14.510 1.00 86.75 93 LYS A N 1
ATOM 709 C CA . LYS A 1 93 ? 3.364 8.912 15.738 1.00 86.75 93 LYS A CA 1
ATOM 710 C C . LYS A 1 93 ? 2.088 9.271 16.493 1.00 86.75 93 LYS A C 1
ATOM 712 O O . LYS A 1 93 ? 1.374 8.381 16.945 1.00 86.75 93 LYS A O 1
ATOM 717 N N . GLN A 1 94 ? 1.765 10.562 16.582 1.00 88.50 94 GLN A N 1
ATOM 718 C CA . GLN A 1 94 ? 0.540 11.017 17.231 1.00 88.50 94 GLN A CA 1
ATOM 719 C C . GLN A 1 94 ? -0.721 10.559 16.484 1.00 88.50 94 GLN A C 1
ATOM 721 O O . GLN A 1 94 ? -1.672 10.113 17.123 1.00 88.50 94 GLN A O 1
ATOM 726 N N . ILE A 1 95 ? -0.746 10.639 15.148 1.00 88.62 95 ILE A N 1
ATOM 727 C CA . ILE A 1 95 ? -1.880 10.132 14.361 1.00 88.62 95 ILE A CA 1
ATOM 728 C C . ILE A 1 95 ? -2.023 8.621 14.536 1.00 88.62 95 ILE A C 1
ATOM 730 O O . ILE A 1 95 ? -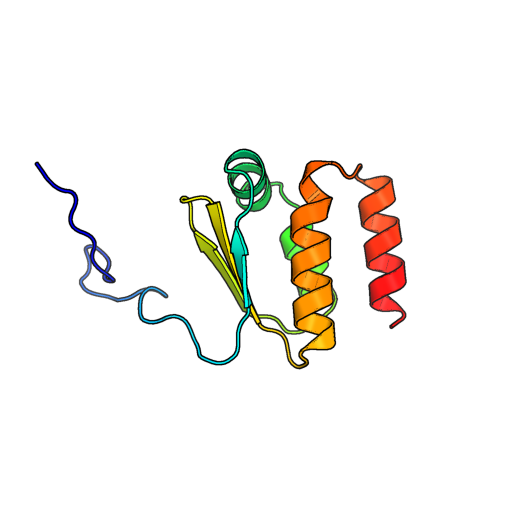3.126 8.152 14.800 1.00 88.62 95 ILE A O 1
ATOM 734 N N . PHE A 1 96 ? -0.931 7.864 14.450 1.00 87.31 96 PHE A N 1
ATOM 735 C CA . PHE A 1 96 ? -0.998 6.415 14.607 1.00 87.31 96 PHE A CA 1
ATOM 736 C C . PHE A 1 96 ? -1.437 5.981 16.002 1.00 87.31 96 PHE A C 1
ATOM 738 O O . PHE A 1 96 ? -2.237 5.057 16.105 1.00 87.31 96 PHE A O 1
ATOM 745 N N . ALA A 1 97 ? -1.017 6.683 17.057 1.00 87.25 97 ALA A N 1
ATOM 746 C CA . ALA A 1 97 ? -1.519 6.433 18.405 1.00 87.25 97 ALA A CA 1
ATOM 747 C C . ALA A 1 97 ? -3.044 6.624 18.491 1.00 87.25 97 ALA A C 1
ATOM 749 O O . ALA A 1 97 ? -3.744 5.761 19.008 1.00 87.25 97 ALA A O 1
ATOM 750 N N . ARG A 1 98 ? -3.579 7.700 17.898 1.00 87.00 98 ARG A N 1
ATOM 751 C CA . ARG A 1 98 ? -5.031 7.962 17.883 1.00 87.00 98 ARG A CA 1
ATOM 752 C C . ARG A 1 98 ? -5.816 6.930 17.077 1.00 87.00 98 ARG A C 1
ATOM 754 O O . ARG A 1 98 ? -6.933 6.586 17.446 1.00 87.00 98 ARG A O 1
ATOM 761 N N . LEU A 1 99 ? -5.241 6.445 15.978 1.00 85.44 99 LEU A N 1
ATOM 762 C CA . LEU A 1 99 ? -5.853 5.392 15.168 1.00 85.44 99 LEU A CA 1
ATOM 763 C C . LEU A 1 99 ? -5.816 4.029 15.867 1.00 85.44 99 LEU A C 1
ATOM 765 O O . LEU A 1 99 ? -6.723 3.237 15.662 1.00 85.44 99 LEU A O 1
ATOM 769 N N . ALA A 1 100 ? -4.815 3.766 16.710 1.00 81.50 100 ALA A N 1
ATOM 770 C CA . ALA A 1 100 ? -4.741 2.538 17.504 1.00 81.50 100 ALA A CA 1
ATOM 771 C C . ALA A 1 100 ? -5.786 2.481 18.634 1.00 81.50 100 ALA A C 1
ATOM 773 O O . ALA A 1 100 ? -6.139 1.397 19.088 1.00 81.50 100 ALA A O 1
ATOM 774 N N . GLU A 1 101 ? -6.274 3.635 19.092 1.00 77.56 101 GLU A N 1
ATOM 775 C CA . GLU A 1 101 ? -7.335 3.749 20.104 1.00 77.56 101 GLU A CA 1
ATOM 776 C C . GLU A 1 101 ? -8.755 3.579 19.522 1.00 77.56 101 GLU A C 1
ATOM 778 O O . GLU A 1 101 ? -9.718 3.532 20.288 1.00 77.56 101 GLU A O 1
ATOM 783 N N . SER A 1 102 ? -8.890 3.513 18.188 1.00 62.62 102 SER A N 1
ATOM 784 C CA . SER A 1 102 ? -10.165 3.436 17.449 1.00 62.62 102 SER A CA 1
ATOM 785 C C . SER A 1 102 ? -10.438 2.044 16.880 1.00 62.62 102 SER A C 1
ATOM 787 O O . SER A 1 102 ? -11.575 1.559 17.072 1.00 62.62 102 SER A O 1
#

Sequence (102 aa):
MEPEMVCIDSCGRANGMGVIGQDGLLFKVTLGLIRKLLAPDCEIVQELGKLYPLEIVFGMNGRIWVKAKTIQQTLILANVLEACEHMTTDQRKQIFARLAES

InterPro domains:
  IPR004088 K Homology domain, type 1 [PF15985] (24-71)
  IPR026699 Exosome complex RNA-binding protein 1/RRP40/RRP4 [PTHR21321] (1-101)
  IPR036612 K Homology domain, type 1 superfamily [G3DSA:3.30.1370.10] (15-102)
  IPR036612 K Homology domain, type 1 superfamily [SSF54791] (23-100)
  IPR049469 Exosome complex component RRP40, type I KH domain [cd22526] (23-100)